Protein AF-A0A7D5N6H2-F1 (afdb_monomer_lite)

pLDDT: mean 81.64, std 16.12, range [33.19, 95.0]

Structure (mmCIF, N/CA/C/O backbone):
data_AF-A0A7D5N6H2-F1
#
_entry.id   AF-A0A7D5N6H2-F1
#
loop_
_atom_site.group_PDB
_atom_site.id
_atom_site.type_symbol
_atom_site.label_atom_id
_atom_site.label_alt_id
_atom_site.label_comp_id
_atom_site.label_asym_id
_atom_site.label_entity_id
_atom_site.label_seq_id
_atom_site.pdbx_PDB_ins_code
_atom_site.Cartn_x
_atom_site.Cartn_y
_atom_site.Cartn_z
_atom_site.occupancy
_atom_site.B_iso_or_equiv
_atom_site.auth_seq_id
_atom_site.auth_comp_id
_atom_site.auth_asym_id
_atom_site.auth_atom_id
_atom_site.pdbx_PDB_model_num
ATOM 1 N N . MET A 1 1 ? 19.407 -18.413 -12.416 1.00 48.41 1 MET A N 1
ATOM 2 C CA . MET A 1 1 ? 19.489 -17.934 -11.020 1.00 48.41 1 MET A CA 1
ATOM 3 C C . MET A 1 1 ? 18.106 -18.066 -10.406 1.00 48.41 1 MET A C 1
ATOM 5 O O . MET A 1 1 ? 17.183 -17.536 -11.014 1.00 48.41 1 MET A O 1
ATOM 9 N N . PRO A 1 2 ? 17.930 -18.803 -9.299 1.00 63.22 2 PRO A N 1
ATOM 10 C CA . PRO A 1 2 ? 16.685 -18.756 -8.541 1.00 63.22 2 PRO A CA 1
ATOM 11 C C . PRO A 1 2 ? 16.531 -17.374 -7.893 1.00 63.22 2 PRO A C 1
ATOM 13 O O . PRO A 1 2 ? 17.521 -16.748 -7.5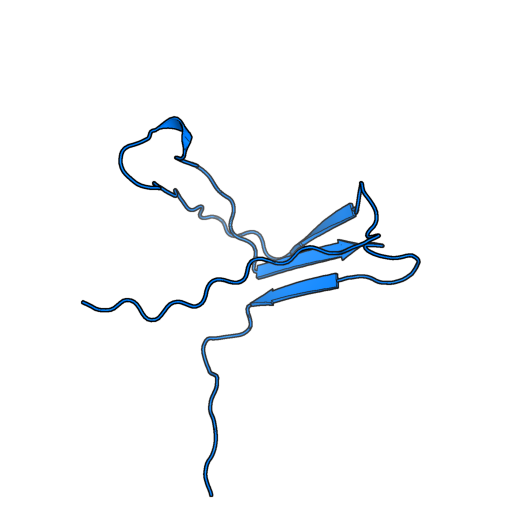15 1.00 63.22 2 PRO A O 1
ATOM 16 N N . ILE A 1 3 ? 15.298 -16.884 -7.829 1.00 62.59 3 ILE A N 1
ATOM 17 C CA . ILE A 1 3 ? 14.929 -15.654 -7.128 1.00 62.59 3 ILE A CA 1
ATOM 18 C C . ILE A 1 3 ? 14.223 -16.092 -5.850 1.00 62.59 3 ILE A C 1
ATOM 20 O O . ILE A 1 3 ? 13.148 -16.682 -5.923 1.00 62.59 3 ILE A O 1
ATOM 24 N N . ASP A 1 4 ? 14.824 -15.799 -4.700 1.00 76.12 4 ASP A N 1
ATOM 25 C CA . ASP A 1 4 ? 14.191 -16.004 -3.399 1.00 76.12 4 ASP A CA 1
ATOM 26 C C . ASP A 1 4 ? 13.274 -14.812 -3.110 1.00 76.12 4 ASP A C 1
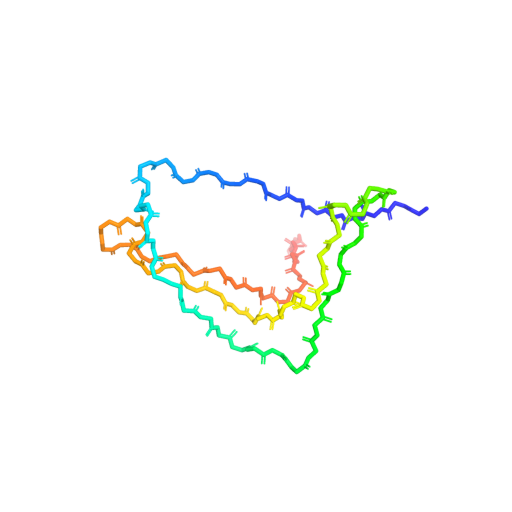ATOM 28 O O . ASP A 1 4 ? 13.681 -13.816 -2.509 1.00 76.12 4 ASP A O 1
ATOM 32 N N . CYS A 1 5 ? 12.035 -14.879 -3.596 1.00 67.62 5 CYS A N 1
ATOM 33 C CA . CYS A 1 5 ? 11.009 -13.891 -3.286 1.00 67.62 5 CYS A CA 1
ATOM 34 C C . CYS A 1 5 ? 9.771 -14.546 -2.670 1.00 67.62 5 CYS A C 1
ATOM 36 O O . CYS A 1 5 ? 9.397 -15.667 -3.007 1.00 67.62 5 CYS A O 1
ATOM 38 N N . TYR A 1 6 ? 9.126 -13.808 -1.769 1.00 73.69 6 TYR A N 1
ATOM 39 C CA . TYR A 1 6 ? 7.833 -14.164 -1.201 1.00 73.69 6 TYR A CA 1
ATOM 40 C C . TYR A 1 6 ? 6.827 -13.112 -1.650 1.00 73.69 6 TYR A C 1
ATOM 42 O O . TYR A 1 6 ? 7.039 -11.918 -1.436 1.00 73.69 6 TYR A O 1
ATOM 50 N N . ALA A 1 7 ? 5.753 -13.558 -2.292 1.00 78.12 7 ALA A N 1
ATOM 51 C CA . ALA A 1 7 ? 4.629 -12.716 -2.666 1.00 78.12 7 ALA A CA 1
ATOM 52 C C . ALA A 1 7 ? 3.422 -13.110 -1.815 1.00 78.12 7 ALA A C 1
ATOM 54 O O . ALA A 1 7 ? 3.109 -14.293 -1.689 1.00 78.12 7 ALA A O 1
ATOM 55 N N . TYR A 1 8 ? 2.757 -12.111 -1.244 1.00 75.62 8 TYR A N 1
ATOM 56 C CA . TYR A 1 8 ? 1.531 -12.289 -0.480 1.00 75.62 8 TYR A CA 1
ATOM 57 C C . TYR A 1 8 ? 0.410 -11.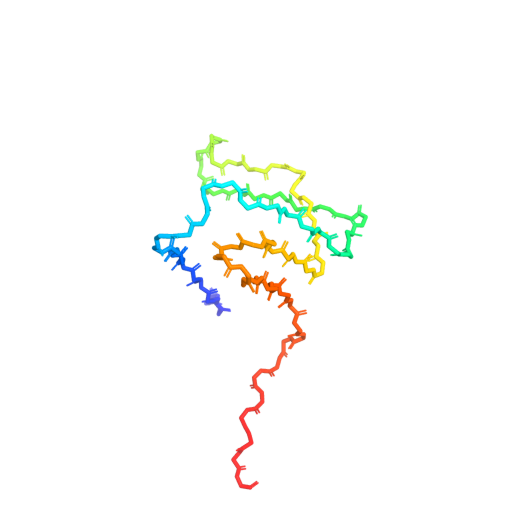559 -1.209 1.00 75.62 8 TYR A C 1
ATOM 59 O O . TYR A 1 8 ? 0.548 -10.376 -1.515 1.00 75.62 8 TYR A O 1
ATOM 67 N N . ASP A 1 9 ? -0.682 -12.268 -1.473 1.00 83.56 9 ASP A N 1
ATOM 68 C CA . ASP A 1 9 ? -1.944 -11.677 -1.905 1.00 83.56 9 ASP A CA 1
ATOM 69 C C . ASP A 1 9 ? -2.924 -11.758 -0.731 1.00 83.56 9 ASP A C 1
ATOM 71 O O . ASP A 1 9 ? -3.099 -12.824 -0.135 1.00 83.56 9 ASP A O 1
ATOM 75 N N . VAL A 1 10 ? -3.486 -10.617 -0.332 1.00 83.56 10 VAL A N 1
ATOM 76 C CA . VAL A 1 10 ? -4.275 -10.485 0.898 1.00 83.56 10 VAL A CA 1
ATOM 77 C C . VAL A 1 10 ? -5.587 -9.783 0.588 1.00 83.56 10 VAL A C 1
ATOM 79 O O . VAL A 1 10 ? -5.604 -8.659 0.089 1.00 83.56 10 VAL A O 1
ATOM 82 N N . VAL A 1 11 ? -6.691 -10.426 0.966 1.00 87.88 11 VAL A N 1
ATOM 83 C CA . VAL A 1 11 ? -8.045 -9.876 0.856 1.00 87.88 11 VAL A CA 1
ATOM 84 C C . VAL A 1 11 ? -8.610 -9.651 2.255 1.00 87.88 11 VAL A C 1
ATOM 86 O O . VAL A 1 11 ? -8.770 -10.593 3.031 1.00 87.88 11 VAL A O 1
ATOM 89 N N . PHE A 1 12 ? -8.948 -8.401 2.576 1.00 87.12 12 PHE A N 1
ATOM 90 C CA . PHE A 1 12 ? -9.591 -8.049 3.842 1.00 87.12 12 PHE A CA 1
ATOM 91 C C . PHE A 1 12 ? -11.119 -8.129 3.707 1.00 87.12 12 PHE A C 1
ATOM 93 O O . PHE A 1 12 ? -11.764 -7.230 3.169 1.00 87.12 12 PHE A O 1
ATOM 100 N N . VAL A 1 13 ? -11.714 -9.224 4.186 1.00 90.69 13 VAL A N 1
ATOM 101 C CA . VAL A 1 13 ? -13.171 -9.445 4.125 1.00 90.69 13 VAL A CA 1
ATOM 102 C C . VAL A 1 13 ? -13.893 -8.486 5.074 1.00 90.69 13 VAL A C 1
ATOM 104 O O . VAL A 1 13 ? -13.475 -8.330 6.220 1.00 90.69 13 VAL A O 1
ATOM 107 N N . ASN A 1 14 ? -14.984 -7.862 4.614 1.00 90.12 14 ASN A N 1
ATOM 108 C CA . ASN A 1 14 ? -15.766 -6.856 5.356 1.00 90.12 14 ASN A CA 1
ATOM 109 C C . ASN A 1 14 ? -14.968 -5.614 5.794 1.00 90.12 14 ASN A C 1
ATOM 111 O O . ASN A 1 14 ? -15.381 -4.913 6.719 1.00 90.12 14 ASN A O 1
ATOM 115 N N . ALA A 1 15 ? -13.823 -5.351 5.163 1.00 88.81 15 ALA A N 1
ATOM 116 C CA . ALA A 1 15 ? -13.095 -4.116 5.397 1.00 88.81 15 ALA A CA 1
ATOM 117 C C . ALA A 1 15 ? -13.860 -2.914 4.837 1.00 88.81 15 ALA A C 1
ATOM 119 O O . ALA A 1 15 ? -14.697 -3.030 3.938 1.00 88.81 15 ALA A O 1
ATOM 120 N N . ASN A 1 16 ? -13.538 -1.743 5.371 1.00 87.69 16 ASN A N 1
ATOM 121 C CA . ASN A 1 16 ? -13.997 -0.469 4.852 1.00 87.69 16 ASN A CA 1
ATOM 122 C C . ASN A 1 16 ? -13.658 -0.364 3.354 1.00 87.69 16 ASN A C 1
ATOM 124 O O . ASN A 1 16 ? -12.521 -0.606 2.952 1.00 87.69 16 ASN A O 1
ATOM 128 N N . THR A 1 17 ? -14.641 0.006 2.529 1.00 83.75 17 THR A N 1
ATOM 129 C CA . THR A 1 17 ? -14.480 0.127 1.070 1.00 83.75 17 THR A CA 1
ATOM 130 C C . THR A 1 17 ? -13.651 1.343 0.663 1.00 83.75 17 THR A C 1
ATOM 132 O O . THR A 1 17 ? -13.157 1.395 -0.460 1.00 83.75 17 THR A O 1
ATOM 135 N N . SER A 1 18 ? -13.494 2.311 1.571 1.00 84.88 18 SER A N 1
ATOM 136 C CA . SER A 1 18 ? -12.756 3.554 1.340 1.00 84.88 18 SER A CA 1
ATOM 137 C C . SER A 1 18 ? -11.874 3.898 2.550 1.00 84.88 18 SER A C 1
ATOM 139 O O . SER A 1 18 ? -12.140 4.885 3.244 1.00 84.88 18 SER A O 1
ATOM 141 N N . PRO A 1 19 ? -10.843 3.087 2.858 1.00 83.25 19 PRO A N 1
ATOM 142 C CA . PRO A 1 19 ? -9.920 3.390 3.943 1.00 83.25 19 PRO A CA 1
ATOM 143 C C . PRO A 1 19 ? -9.086 4.629 3.592 1.00 83.25 19 PRO A C 1
ATOM 145 O O . PRO A 1 19 ? -8.753 4.870 2.429 1.00 83.25 19 PRO A O 1
ATOM 148 N N . VAL A 1 20 ? -8.735 5.428 4.600 1.00 87.75 20 VAL A N 1
ATOM 149 C CA . VAL A 1 20 ? -7.854 6.587 4.406 1.00 87.75 20 VAL A CA 1
ATOM 150 C C . VAL A 1 20 ? -6.409 6.116 4.483 1.00 87.75 20 VAL A C 1
ATOM 152 O O . VAL A 1 20 ? -6.020 5.416 5.416 1.00 87.75 20 VAL A O 1
ATOM 155 N N . PHE A 1 21 ? -5.601 6.505 3.501 1.00 89.12 21 PHE A N 1
ATOM 156 C CA . PHE A 1 21 ? -4.205 6.095 3.417 1.00 89.12 21 PHE A CA 1
ATOM 157 C C . PHE A 1 21 ? -3.288 7.202 3.918 1.00 89.12 21 PHE A C 1
ATOM 159 O O . PHE A 1 21 ? -3.265 8.303 3.365 1.00 89.12 21 PHE A O 1
ATOM 166 N N . LYS A 1 22 ? -2.458 6.880 4.907 1.00 91.69 22 LYS A N 1
ATOM 167 C CA . LYS A 1 22 ? -1.349 7.727 5.335 1.00 91.69 22 LYS A CA 1
ATOM 168 C C . LYS A 1 22 ? -0.033 7.099 4.891 1.00 91.69 22 LYS A C 1
ATOM 170 O O . LYS A 1 22 ? 0.303 5.993 5.306 1.00 91.69 22 LYS A O 1
ATOM 175 N N . ARG A 1 23 ? 0.701 7.809 4.037 1.00 90.75 23 ARG A N 1
ATOM 176 C CA . ARG A 1 23 ? 2.010 7.398 3.512 1.00 90.75 23 ARG A CA 1
ATOM 177 C C . ARG A 1 23 ? 3.116 8.013 4.364 1.00 90.75 23 ARG A C 1
ATOM 179 O O . ARG A 1 23 ? 3.022 9.183 4.726 1.00 90.75 23 ARG A O 1
ATOM 186 N N . GLU A 1 24 ? 4.140 7.234 4.688 1.00 89.94 24 GLU A N 1
ATOM 187 C CA . GLU A 1 24 ? 5.269 7.654 5.521 1.00 89.94 24 GLU A CA 1
ATOM 188 C C . GLU A 1 24 ? 6.594 7.374 4.799 1.00 89.94 24 GLU A C 1
ATOM 190 O O . GLU A 1 24 ? 6.757 6.333 4.162 1.00 89.94 24 GLU A O 1
ATOM 195 N N . GLY A 1 25 ? 7.546 8.306 4.907 1.00 88.19 25 GLY A N 1
ATOM 196 C CA . GLY A 1 25 ? 8.902 8.124 4.378 1.00 88.19 25 GLY A CA 1
ATOM 197 C C . GLY A 1 25 ? 8.964 7.977 2.857 1.00 88.19 25 GLY A C 1
ATOM 198 O O . GLY A 1 25 ? 9.595 7.045 2.360 1.00 88.19 25 GLY A O 1
ATOM 199 N N . GLU A 1 26 ? 8.294 8.869 2.118 1.00 90.81 26 GLU A N 1
ATOM 200 C CA . GLU A 1 26 ? 8.414 8.928 0.656 1.00 90.81 26 GLU A CA 1
ATOM 201 C C . GLU A 1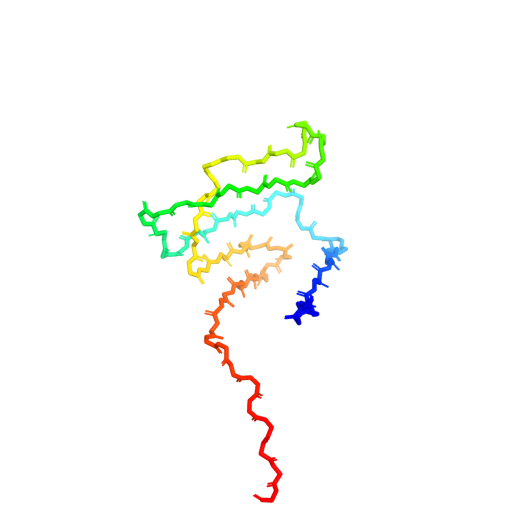 26 ? 9.876 9.139 0.245 1.00 90.81 26 GLU A C 1
ATOM 203 O O . GLU A 1 26 ? 10.570 10.021 0.761 1.00 90.81 26 GLU A O 1
ATOM 208 N N . LYS A 1 27 ? 10.360 8.304 -0.673 1.00 90.25 27 LYS A N 1
ATOM 209 C CA . LYS A 1 27 ? 11.716 8.393 -1.211 1.00 90.25 27 LYS A CA 1
ATOM 210 C C . LYS A 1 27 ? 11.746 9.298 -2.437 1.00 90.25 27 LYS A C 1
ATOM 212 O O . LYS A 1 27 ? 10.789 9.384 -3.193 1.00 90.25 27 LYS A O 1
ATOM 217 N N . SER A 1 28 ? 12.898 9.925 -2.670 1.00 92.81 28 SER A N 1
ATOM 218 C CA . SER A 1 28 ? 13.131 10.763 -3.854 1.00 92.81 28 SER A CA 1
ATOM 219 C C . SER A 1 28 ? 13.212 9.973 -5.164 1.00 92.81 28 SER A C 1
ATOM 221 O O . SER A 1 28 ? 13.150 10.561 -6.241 1.00 92.81 28 SER A O 1
ATOM 223 N N . TYR A 1 29 ? 13.383 8.652 -5.078 1.00 91.94 29 TYR A N 1
ATOM 224 C CA . TYR A 1 29 ? 13.417 7.757 -6.224 1.00 91.94 29 TYR A CA 1
ATOM 225 C C . TYR A 1 29 ? 12.105 6.987 -6.361 1.00 91.94 29 TYR A C 1
ATOM 227 O O . TYR A 1 29 ? 11.340 6.821 -5.412 1.00 91.94 29 TYR A O 1
ATOM 235 N N . TYR A 1 30 ? 11.884 6.475 -7.564 1.00 95.00 30 TYR A N 1
ATOM 236 C CA . TYR A 1 30 ? 10.721 5.680 -7.924 1.00 95.00 30 TYR A CA 1
ATOM 237 C C . TYR A 1 30 ? 11.154 4.373 -8.586 1.00 95.00 30 TYR A C 1
ATOM 239 O O . TYR A 1 30 ? 12.316 4.186 -8.967 1.00 95.00 30 TYR A O 1
ATOM 247 N N . HIS A 1 31 ? 10.203 3.462 -8.742 1.00 92.44 31 HIS A N 1
ATOM 248 C CA . HIS A 1 31 ? 10.395 2.209 -9.454 1.00 92.44 31 HIS A CA 1
ATOM 249 C C . HIS A 1 31 ? 9.513 2.132 -10.696 1.00 92.44 31 HIS A C 1
ATOM 251 O O . HIS A 1 31 ? 8.439 2.730 -10.772 1.00 92.44 31 HIS A O 1
ATOM 257 N N . ASN A 1 32 ? 10.002 1.386 -11.684 1.00 93.25 32 ASN A N 1
ATOM 258 C CA . ASN A 1 32 ? 9.252 1.030 -12.877 1.00 93.25 32 ASN A CA 1
ATOM 259 C C . ASN A 1 32 ? 9.133 -0.494 -12.911 1.00 93.25 32 ASN A C 1
ATOM 261 O O . ASN A 1 32 ? 10.142 -1.195 -12.814 1.00 93.25 32 ASN A O 1
ATOM 265 N N . TYR A 1 33 ? 7.913 -0.996 -13.052 1.00 90.44 33 TYR A N 1
ATOM 266 C CA . TYR A 1 33 ? 7.607 -2.419 -13.085 1.00 90.44 33 TYR A CA 1
ATOM 267 C C . TYR A 1 33 ? 7.156 -2.815 -14.487 1.00 90.44 33 TYR A C 1
ATOM 269 O O . TYR A 1 33 ? 6.227 -2.228 -15.040 1.00 90.44 33 TYR A O 1
ATOM 277 N N . PHE A 1 34 ? 7.810 -3.832 -15.046 1.00 91.69 34 PHE A N 1
ATOM 278 C CA . PHE A 1 34 ? 7.548 -4.352 -16.384 1.00 91.69 34 PHE A CA 1
ATOM 279 C C . PHE A 1 34 ? 7.131 -5.824 -16.276 1.00 91.69 34 PHE A C 1
ATOM 281 O O . PHE A 1 34 ? 7.978 -6.712 -16.186 1.00 91.69 34 PHE A O 1
ATOM 288 N N . LEU A 1 35 ? 5.821 -6.098 -16.229 1.00 88.69 35 LEU A N 1
ATOM 289 C CA . LEU A 1 35 ? 5.306 -7.470 -16.148 1.00 88.69 35 LEU A CA 1
ATOM 290 C C . LEU A 1 35 ? 5.184 -8.106 -17.540 1.00 88.69 35 LEU A C 1
ATOM 292 O O . LEU A 1 35 ? 4.147 -8.025 -18.199 1.00 88.69 35 LEU A O 1
ATOM 296 N N . GLY A 1 36 ? 6.250 -8.787 -17.964 1.00 90.12 36 GLY A N 1
ATOM 297 C CA . GLY A 1 36 ? 6.305 -9.495 -19.244 1.00 90.12 36 GLY A CA 1
ATOM 298 C C . GLY A 1 36 ? 6.258 -8.556 -20.455 1.00 90.12 36 GLY A C 1
ATOM 299 O O . GLY A 1 36 ? 6.623 -7.382 -20.370 1.00 90.12 36 GLY A O 1
ATOM 300 N N . ASN A 1 37 ? 5.797 -9.081 -21.595 1.00 92.69 37 ASN A N 1
ATOM 301 C CA . ASN A 1 37 ? 5.794 -8.357 -22.875 1.00 92.69 37 ASN A CA 1
ATOM 302 C C . ASN A 1 37 ? 4.551 -7.479 -23.102 1.00 92.69 37 ASN A C 1
ATOM 304 O O . ASN A 1 37 ? 4.478 -6.770 -24.104 1.00 92.69 37 ASN A O 1
ATOM 308 N N . ASP A 1 38 ? 3.571 -7.531 -22.201 1.00 93.00 38 ASP A N 1
ATOM 309 C CA . ASP A 1 38 ? 2.344 -6.752 -22.314 1.00 93.00 38 ASP A CA 1
ATOM 310 C C . ASP A 1 38 ? 2.521 -5.370 -21.675 1.00 93.00 38 ASP A C 1
ATOM 312 O O . ASP A 1 38 ? 2.607 -5.231 -20.453 1.00 93.00 38 ASP A O 1
ATOM 316 N N . ARG A 1 39 ? 2.557 -4.334 -22.519 1.00 91.50 39 ARG A N 1
ATOM 317 C CA . ARG A 1 39 ? 2.749 -2.946 -22.082 1.00 91.50 39 ARG A CA 1
ATOM 318 C C . ARG A 1 39 ? 1.609 -2.428 -21.214 1.00 91.50 39 ARG A C 1
ATOM 320 O O . ARG A 1 39 ? 1.844 -1.513 -20.432 1.00 91.50 39 ARG A O 1
ATOM 327 N N . SER A 1 40 ? 0.399 -2.990 -21.305 1.00 93.50 40 SER A N 1
ATOM 328 C CA . SER A 1 40 ? -0.708 -2.553 -20.444 1.00 93.50 40 SER A CA 1
ATOM 329 C C . SER A 1 40 ? -0.500 -2.945 -18.979 1.00 93.50 40 SER A C 1
ATOM 331 O O . SER A 1 40 ? -1.206 -2.446 -18.109 1.00 93.50 40 SER A O 1
ATOM 333 N N . LYS A 1 41 ? 0.459 -3.837 -18.699 1.00 91.31 41 LYS A N 1
ATOM 334 C CA . LYS A 1 41 ? 0.838 -4.279 -17.349 1.00 91.31 41 LYS A CA 1
ATOM 335 C C . LYS A 1 41 ? 2.079 -3.568 -16.820 1.00 91.31 41 LYS A C 1
ATOM 337 O O . LYS A 1 41 ? 2.622 -3.959 -15.788 1.00 91.31 41 LYS A O 1
ATOM 342 N N . TRP A 1 42 ? 2.574 -2.571 -17.544 1.00 94.00 42 TRP A N 1
ATOM 343 C CA . TRP A 1 42 ? 3.719 -1.786 -17.118 1.00 94.00 42 TRP A CA 1
ATOM 344 C C . TRP A 1 42 ? 3.247 -0.625 -16.252 1.00 94.00 42 TRP A C 1
ATOM 346 O O . TRP A 1 42 ? 2.293 0.071 -16.591 1.00 94.00 42 TRP A O 1
ATOM 356 N N . ALA A 1 43 ? 3.943 -0.400 -15.146 1.00 92.75 43 ALA A N 1
ATOM 357 C CA . ALA A 1 43 ? 3.681 0.713 -14.250 1.00 92.75 43 ALA A CA 1
ATOM 358 C C . ALA A 1 43 ? 4.975 1.499 -14.059 1.00 92.75 43 ALA A C 1
ATOM 360 O O . ALA A 1 43 ? 5.966 0.961 -13.566 1.00 92.75 43 ALA A O 1
ATOM 361 N N . GLY A 1 44 ? 4.975 2.761 -14.485 1.00 93.56 44 GLY A N 1
ATOM 362 C CA . GLY A 1 44 ? 6.109 3.667 -14.324 1.00 93.56 44 GLY A CA 1
ATOM 363 C C . GLY A 1 44 ? 5.879 4.688 -13.216 1.00 93.56 44 GLY A C 1
ATOM 364 O O . GLY A 1 44 ? 4.736 4.951 -12.850 1.00 93.56 44 GLY A O 1
ATOM 365 N N . HIS A 1 45 ? 6.963 5.289 -12.720 1.00 92.81 45 HIS A N 1
ATOM 366 C CA . HIS A 1 45 ? 6.924 6.324 -11.676 1.00 92.81 45 HIS A CA 1
ATOM 367 C C . HIS A 1 45 ? 6.167 5.887 -10.410 1.00 92.81 45 HIS A C 1
ATOM 369 O O . HIS A 1 45 ? 5.468 6.677 -9.776 1.00 92.81 45 HIS A O 1
ATOM 375 N N . VAL A 1 46 ? 6.310 4.616 -10.026 1.00 92.00 46 VAL A N 1
ATOM 376 C CA . VAL A 1 46 ? 5.706 4.093 -8.799 1.00 92.00 46 VAL A CA 1
ATOM 377 C C . VAL A 1 46 ? 6.533 4.571 -7.608 1.00 92.00 46 VAL A C 1
ATOM 379 O O . VAL A 1 46 ? 7.699 4.197 -7.466 1.00 92.00 46 VAL A O 1
ATOM 382 N N . GLY A 1 47 ? 5.935 5.431 -6.781 1.00 90.56 47 GLY A N 1
ATOM 383 C CA . GLY A 1 47 ? 6.574 5.995 -5.592 1.00 90.56 47 GLY A CA 1
ATOM 384 C C . GLY A 1 47 ? 6.910 4.933 -4.544 1.00 90.56 47 GLY A C 1
ATOM 385 O O . GLY A 1 47 ? 6.181 3.953 -4.377 1.00 90.56 47 GLY A O 1
ATOM 386 N N . VAL A 1 48 ? 8.018 5.142 -3.833 1.00 89.44 48 VAL A N 1
ATOM 387 C CA . VAL A 1 48 ? 8.523 4.230 -2.799 1.00 89.44 48 VAL A CA 1
ATOM 388 C C . VAL A 1 48 ? 8.354 4.882 -1.431 1.00 89.44 48 VAL A C 1
ATOM 390 O O . VAL A 1 48 ? 8.727 6.038 -1.244 1.00 89.44 48 VAL A O 1
ATOM 393 N N . PHE A 1 49 ? 7.803 4.136 -0.474 1.00 90.62 49 PHE A N 1
ATOM 394 C CA . PHE A 1 49 ? 7.479 4.615 0.871 1.00 90.62 49 PHE A CA 1
ATOM 395 C C . PHE A 1 49 ? 8.026 3.636 1.916 1.00 90.62 49 PHE A C 1
ATOM 397 O O . PHE A 1 49 ? 7.973 2.425 1.705 1.00 90.62 49 PHE A O 1
ATOM 404 N N . ASP A 1 50 ? 8.517 4.144 3.047 1.00 88.31 50 ASP A N 1
ATOM 405 C CA . ASP A 1 50 ? 8.977 3.309 4.172 1.00 88.31 50 ASP A CA 1
ATOM 406 C C . ASP A 1 50 ? 7.814 2.579 4.867 1.00 88.31 50 ASP A C 1
ATOM 408 O O . ASP A 1 50 ? 7.982 1.488 5.423 1.00 88.31 50 ASP A O 1
ATOM 412 N N . GLY A 1 51 ? 6.618 3.168 4.821 1.00 89.12 51 GLY A N 1
AT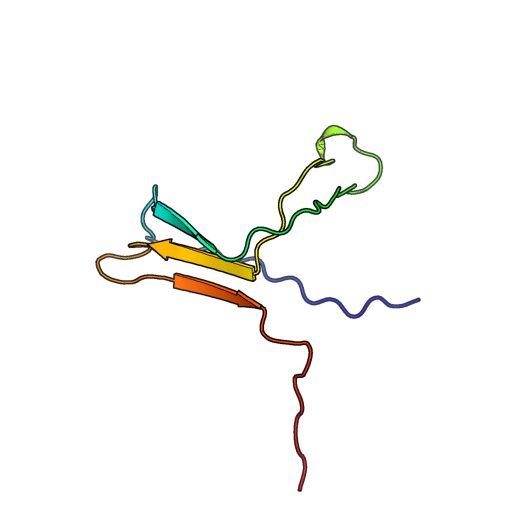OM 413 C CA . GLY A 1 51 ? 5.414 2.563 5.368 1.00 89.12 51 GLY A CA 1
ATOM 414 C C . GLY A 1 51 ? 4.126 3.229 4.899 1.00 89.12 51 GLY A C 1
ATOM 415 O O . GLY A 1 51 ? 4.097 4.376 4.451 1.00 89.12 51 GLY A O 1
ATOM 416 N N . ILE A 1 52 ? 3.034 2.483 5.015 1.00 90.50 52 ILE A N 1
ATOM 417 C CA . ILE A 1 52 ? 1.674 2.906 4.694 1.00 90.50 52 ILE A CA 1
ATOM 418 C C . ILE A 1 52 ? 0.768 2.488 5.852 1.00 90.50 52 ILE A C 1
ATOM 420 O O . ILE A 1 52 ? 0.801 1.346 6.305 1.00 90.50 52 ILE A O 1
ATOM 424 N N . THR A 1 53 ? -0.060 3.412 6.328 1.00 91.75 53 THR A N 1
ATOM 425 C CA . THR A 1 53 ? -1.107 3.137 7.315 1.00 91.75 53 THR A CA 1
ATOM 426 C C . THR A 1 53 ? -2.471 3.243 6.647 1.00 91.75 53 THR A C 1
ATOM 428 O O . THR A 1 53 ? -2.811 4.288 6.091 1.00 91.75 53 THR A O 1
ATOM 431 N N . TYR A 1 54 ? -3.241 2.165 6.714 1.00 90.94 54 TYR A N 1
ATOM 432 C CA . TYR A 1 54 ? -4.654 2.108 6.371 1.00 90.94 54 TYR A CA 1
ATOM 433 C C . TYR A 1 54 ? -5.431 2.477 7.626 1.00 90.94 54 TYR A C 1
ATOM 435 O O . TYR A 1 54 ? -5.482 1.702 8.582 1.00 90.94 54 TYR A O 1
ATOM 443 N N . GLN A 1 55 ? -5.996 3.673 7.642 1.00 91.31 55 GLN A N 1
ATOM 444 C CA . GLN A 1 55 ? -6.774 4.152 8.772 1.00 91.31 55 GLN A CA 1
ATOM 445 C C . GLN A 1 55 ? -8.213 3.664 8.661 1.00 91.31 55 GLN A C 1
ATOM 447 O O . GLN A 1 55 ? -8.825 3.752 7.591 1.00 91.31 55 GLN A O 1
ATOM 452 N N . ASN A 1 56 ? -8.750 3.189 9.783 1.00 90.19 56 ASN A N 1
ATOM 453 C CA . ASN A 1 56 ? -10.103 2.675 9.916 1.00 90.19 56 ASN A CA 1
ATOM 454 C C . ASN A 1 56 ? -10.414 1.612 8.846 1.00 90.19 56 ASN A C 1
ATOM 456 O O . ASN A 1 56 ? -11.438 1.683 8.157 1.00 90.19 56 ASN A O 1
ATOM 460 N N . LEU A 1 57 ? -9.486 0.660 8.674 1.00 90.12 57 LEU A N 1
ATOM 461 C CA . LEU A 1 57 ? -9.657 -0.493 7.786 1.00 90.12 57 LEU A CA 1
ATOM 462 C C . LEU A 1 57 ? -10.827 -1.360 8.267 1.00 90.12 57 LEU A C 1
ATOM 464 O O . LEU A 1 57 ? -11.633 -1.810 7.460 1.00 90.12 57 LEU A O 1
ATOM 468 N N . TYR A 1 58 ? -10.957 -1.508 9.585 1.00 90.38 58 TYR A N 1
ATOM 469 C CA . TYR A 1 58 ? -12.204 -1.881 10.252 1.00 90.38 58 TYR A CA 1
ATOM 470 C C . TYR A 1 58 ? -12.583 -0.784 11.254 1.00 90.38 58 TYR A C 1
ATOM 472 O O . TYR A 1 58 ? -11.716 0.023 11.599 1.00 90.38 58 TYR A O 1
ATOM 480 N N . PRO A 1 59 ? -13.838 -0.734 11.743 1.00 87.00 59 PRO A N 1
ATOM 481 C CA . PRO A 1 59 ? -14.254 0.257 12.731 1.00 87.00 59 PRO A CA 1
ATOM 482 C C . PRO A 1 59 ? -13.323 0.281 13.952 1.00 87.00 59 PRO A C 1
ATOM 484 O O . PRO A 1 59 ? -13.305 -0.656 14.748 1.00 87.00 59 PRO A O 1
ATOM 487 N N . GLY A 1 60 ? -12.533 1.350 14.074 1.00 87.81 60 GLY A N 1
ATOM 488 C CA . GLY A 1 60 ? -11.560 1.533 15.156 1.00 87.81 60 GLY A CA 1
ATOM 489 C C . GLY A 1 60 ? -10.261 0.724 15.029 1.00 87.81 60 GLY A C 1
ATOM 490 O O . GLY A 1 60 ? -9.493 0.688 15.987 1.00 87.81 60 GLY A O 1
ATOM 491 N N . ILE A 1 61 ? -10.002 0.081 13.886 1.00 90.06 61 ILE A N 1
ATOM 492 C CA . ILE A 1 61 ? -8.790 -0.712 13.640 1.00 90.06 61 ILE A CA 1
ATOM 493 C C . ILE A 1 61 ? -8.023 -0.134 12.452 1.00 90.06 61 ILE A C 1
ATOM 495 O O . ILE A 1 61 ? -8.509 -0.119 11.316 1.00 90.06 61 ILE A O 1
ATOM 499 N N . ASP A 1 62 ? -6.783 0.260 12.725 1.00 91.38 62 ASP A N 1
ATOM 500 C CA . ASP A 1 62 ? -5.819 0.704 11.726 1.00 91.38 62 ASP A CA 1
ATOM 501 C C . ASP A 1 62 ? -4.856 -0.437 11.379 1.00 91.38 62 ASP A C 1
ATOM 503 O O . ASP A 1 62 ? -4.413 -1.186 12.253 1.00 91.38 62 ASP A O 1
ATOM 507 N N . LEU A 1 63 ? -4.482 -0.552 10.105 1.00 89.00 63 LEU A N 1
ATOM 508 C CA . LEU A 1 63 ? -3.434 -1.466 9.653 1.00 89.00 63 LEU A CA 1
ATOM 509 C C . LEU A 1 63 ? -2.202 -0.659 9.255 1.00 89.00 63 LEU A C 1
ATOM 511 O O . LEU A 1 63 ? -2.262 0.157 8.339 1.00 89.00 63 LEU A O 1
ATOM 515 N N . LYS A 1 64 ? -1.059 -0.931 9.885 1.00 90.25 64 LYS A N 1
ATOM 516 C CA . LYS A 1 64 ? 0.226 -0.345 9.496 1.00 90.25 64 LYS A CA 1
ATOM 517 C C . LYS A 1 64 ? 1.084 -1.382 8.776 1.00 90.25 64 LYS A C 1
ATOM 519 O O . LYS A 1 64 ? 1.535 -2.345 9.386 1.00 90.25 64 LYS A O 1
ATOM 524 N N . ALA A 1 65 ? 1.328 -1.159 7.489 1.00 86.38 65 ALA A N 1
ATOM 525 C CA . ALA A 1 65 ? 2.251 -1.936 6.675 1.00 86.38 65 ALA A CA 1
ATOM 526 C C . ALA A 1 65 ? 3.574 -1.174 6.552 1.00 86.38 65 ALA A C 1
ATOM 528 O O . ALA A 1 65 ? 3.602 -0.035 6.093 1.00 86.38 65 ALA A O 1
ATOM 529 N N . TYR A 1 66 ? 4.674 -1.781 6.980 1.00 83.88 66 TYR A N 1
ATOM 530 C CA . TYR A 1 66 ? 6.002 -1.176 6.934 1.00 83.88 66 TYR A CA 1
ATOM 531 C C . TYR A 1 66 ? 7.050 -2.266 6.746 1.00 83.88 66 TYR A C 1
ATOM 533 O O . TYR A 1 66 ? 6.839 -3.415 7.137 1.00 83.88 66 TYR A O 1
ATOM 541 N N . SER A 1 67 ? 8.172 -1.909 6.132 1.00 68.62 67 SER A N 1
ATOM 542 C CA . SER A 1 67 ? 9.297 -2.824 5.966 1.00 68.62 67 SER A CA 1
ATOM 543 C C . SER A 1 67 ? 10.344 -2.519 7.029 1.00 68.62 67 SER A C 1
ATOM 545 O O . SER A 1 67 ? 10.875 -1.411 7.085 1.00 68.62 67 SER A O 1
ATOM 547 N N . VAL A 1 68 ? 10.647 -3.494 7.884 1.00 58.81 68 VAL A N 1
ATOM 548 C CA . VAL A 1 68 ? 11.840 -3.451 8.737 1.00 58.81 68 VAL A CA 1
ATOM 549 C C . VAL A 1 68 ? 12.816 -4.468 8.186 1.00 58.81 68 VAL A C 1
ATOM 551 O O . VAL A 1 68 ? 12.448 -5.623 8.019 1.00 58.81 68 VAL A O 1
ATOM 554 N N . GLY A 1 69 ? 14.025 -3.984 7.892 1.00 54.25 69 GLY A N 1
ATOM 555 C CA . GLY A 1 69 ? 15.243 -4.691 7.487 1.00 54.25 69 GLY A CA 1
ATOM 556 C C . GLY A 1 69 ? 15.184 -6.212 7.300 1.00 54.25 69 GLY A C 1
ATOM 557 O O . GLY A 1 69 ? 14.808 -6.959 8.197 1.00 54.25 69 GLY A O 1
ATOM 558 N N . LEU A 1 70 ? 15.698 -6.653 6.146 1.00 51.56 70 LEU A N 1
ATOM 559 C CA . LEU A 1 70 ? 15.937 -8.042 5.738 1.00 51.56 70 LEU A CA 1
AT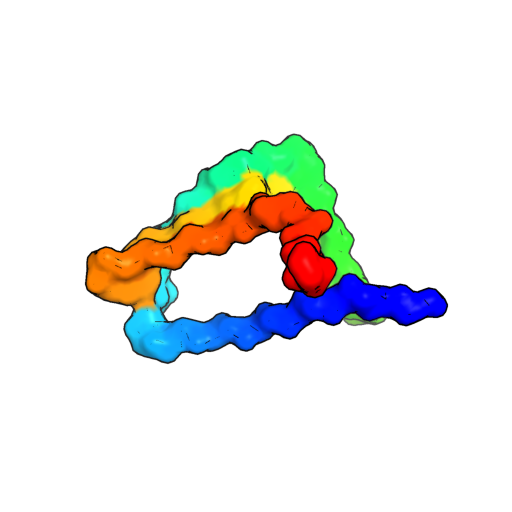OM 560 C C . LEU A 1 70 ? 16.708 -8.855 6.792 1.00 51.56 70 LEU A C 1
ATOM 562 O O . LEU A 1 70 ? 17.922 -9.030 6.678 1.00 51.56 70 LEU A O 1
ATOM 566 N N . ARG A 1 71 ? 16.030 -9.381 7.814 1.00 45.50 71 ARG A N 1
ATOM 567 C CA . ARG A 1 71 ? 16.585 -10.445 8.649 1.00 45.50 71 ARG A CA 1
ATOM 568 C C . ARG A 1 71 ? 15.506 -11.183 9.435 1.00 45.50 71 ARG A C 1
ATOM 570 O O . ARG A 1 71 ? 15.187 -10.835 10.566 1.00 45.50 71 ARG A O 1
ATOM 577 N N . LEU A 1 72 ? 15.030 -12.286 8.867 1.00 48.47 72 LEU A N 1
ATOM 578 C CA . LEU A 1 72 ? 14.548 -13.406 9.672 1.00 48.47 72 LEU A CA 1
ATOM 579 C C . LEU A 1 72 ? 15.797 -14.153 10.167 1.00 48.47 72 LEU A C 1
ATOM 581 O O . LEU A 1 72 ? 16.303 -15.053 9.505 1.00 48.47 72 LEU A O 1
ATOM 585 N N . SER A 1 73 ? 16.383 -13.713 11.283 1.00 36.62 73 SER A N 1
ATOM 586 C CA . SER A 1 73 ? 17.417 -14.498 11.965 1.00 36.62 73 SER A CA 1
ATOM 587 C C . SER A 1 73 ? 16.746 -15.480 12.912 1.00 36.62 73 SER A C 1
ATOM 589 O O . SER A 1 73 ? 16.373 -15.111 14.023 1.00 36.62 73 SER A O 1
ATOM 591 N N . THR A 1 74 ? 16.604 -16.728 12.475 1.00 37.22 74 THR A N 1
ATOM 592 C CA . THR A 1 74 ? 16.292 -17.844 13.369 1.00 37.22 74 THR A CA 1
ATOM 593 C C . THR A 1 74 ? 17.570 -18.208 14.121 1.00 37.22 74 THR A C 1
ATOM 595 O O . THR A 1 74 ? 18.530 -18.684 13.518 1.00 37.22 74 THR A O 1
ATOM 598 N N . ILE A 1 75 ? 17.612 -17.928 15.424 1.00 50.88 75 ILE A N 1
ATOM 599 C CA . ILE A 1 75 ? 18.662 -18.439 16.310 1.00 50.88 75 ILE A CA 1
ATOM 600 C C . ILE A 1 75 ? 18.284 -19.879 16.666 1.00 50.88 75 ILE A C 1
ATOM 602 O O . ILE A 1 75 ? 17.196 -20.120 17.186 1.00 50.88 75 ILE A O 1
ATOM 606 N N . TRP A 1 76 ? 19.177 -20.818 16.354 1.00 33.19 76 TRP A N 1
ATOM 607 C CA . TRP A 1 76 ? 19.205 -22.149 16.954 1.00 33.19 76 TRP A CA 1
ATOM 608 C C . TRP A 1 76 ? 20.369 -22.179 17.953 1.00 33.19 76 TRP A C 1
ATOM 610 O O . TRP A 1 76 ? 21.476 -21.779 17.584 1.00 33.19 76 TRP A O 1
ATOM 620 N N . TRP A 1 77 ? 20.065 -22.696 19.151 1.00 43.69 77 TRP A N 1
ATOM 621 C CA . TRP A 1 77 ? 20.864 -22.817 20.388 1.00 43.69 77 TRP A CA 1
ATOM 622 C C . TRP A 1 77 ? 20.976 -21.561 21.257 1.00 43.69 77 TRP A C 1
ATOM 624 O O . TRP A 1 77 ? 21.460 -20.515 20.774 1.00 43.69 77 TRP A O 1
#

Radius of gyration: 16.54 Å; chains: 1; bounding box: 37×34×43 Å

Secondary structure (DSSP, 8-state):
------------TT--SSPEEEEEEEEEEEEEEE-TT-GGGEEEEEEEEEEEEEEEEETTEEEEEE---S-------

Foldseek 3Di:
DDDPDDDDDDDDPPWDPDFDKDFAAWDPDADWDDDPPDPVPIDPRHIDTQWMKGHCRDPVDIDIDGDDDPDPDDDDD

Sequence (77 aa):
MPIDCYAYDVVFVNANTSPVFKREGEKSYYHNYFLGNDRSKWAGHVGVFDGITYQNLYPGIDLKAYSVGLRLSTIWW